Protein AF-A0A2D5VI36-F1 (afdb_monomer_lite)

Structure (mmCIF, N/CA/C/O backbone):
data_AF-A0A2D5VI36-F1
#
_entry.id   AF-A0A2D5VI36-F1
#
loop_
_atom_site.group_PDB
_atom_site.id
_atom_site.type_symbol
_atom_site.label_atom_id
_atom_site.label_alt_id
_atom_site.label_comp_id
_atom_site.label_asym_id
_atom_site.label_entity_id
_atom_site.label_seq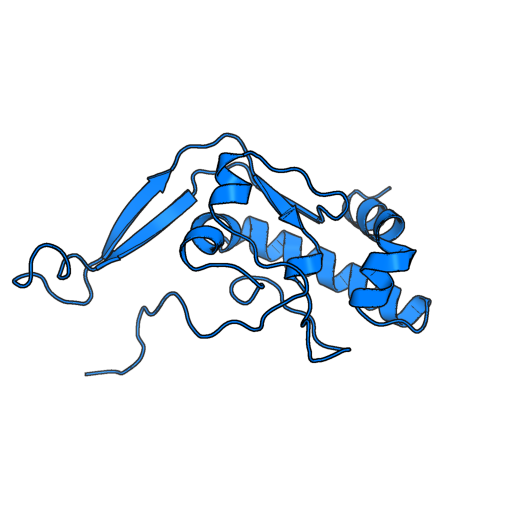_id
_atom_site.pdbx_PDB_ins_code
_atom_site.Cartn_x
_atom_site.Cartn_y
_atom_site.Cartn_z
_atom_site.occupancy
_atom_site.B_iso_or_equiv
_atom_site.auth_seq_id
_atom_site.auth_comp_id
_atom_site.auth_asym_id
_atom_site.auth_atom_id
_atom_site.pdbx_PDB_model_num
ATOM 1 N N . MET A 1 1 ? 1.967 -24.252 -24.804 1.00 41.50 1 MET A N 1
ATOM 2 C CA . MET A 1 1 ? 2.793 -23.231 -24.118 1.00 41.50 1 MET A CA 1
ATOM 3 C C . MET A 1 1 ? 2.005 -22.753 -22.906 1.00 41.50 1 MET A C 1
ATOM 5 O O . MET A 1 1 ? 0.840 -22.414 -23.076 1.00 41.50 1 MET A O 1
ATOM 9 N N . SER A 1 2 ? 2.540 -22.891 -21.689 1.00 40.41 2 SER A N 1
ATOM 10 C CA . SER A 1 2 ? 1.769 -22.765 -20.440 1.00 40.41 2 SER A CA 1
ATOM 11 C C . SER A 1 2 ? 1.268 -21.335 -20.202 1.00 40.41 2 SER A C 1
ATOM 13 O O . SER A 1 2 ? 1.987 -20.363 -20.396 1.00 40.41 2 SER A O 1
ATOM 15 N N . TYR A 1 3 ? 0.014 -21.203 -19.766 1.00 54.69 3 TYR A N 1
ATOM 16 C CA . TYR A 1 3 ? -0.683 -19.917 -19.680 1.00 54.69 3 TYR A CA 1
ATOM 17 C C . TYR A 1 3 ? -0.247 -19.030 -18.498 1.00 54.69 3 TYR A C 1
ATOM 19 O O . TYR A 1 3 ? -0.813 -17.953 -18.368 1.00 54.69 3 TYR A O 1
ATOM 27 N N . LEU A 1 4 ? 0.690 -19.442 -17.621 1.00 53.94 4 LEU A N 1
ATOM 28 C CA . LEU A 1 4 ? 1.059 -18.695 -16.397 1.00 53.94 4 LEU A CA 1
ATOM 29 C C . LEU A 1 4 ? 2.335 -19.238 -15.697 1.00 53.94 4 LEU A C 1
ATOM 31 O O . LEU A 1 4 ? 2.269 -19.756 -14.586 1.00 53.94 4 LEU A O 1
ATOM 35 N N . ILE A 1 5 ? 3.526 -19.081 -16.278 1.00 54.25 5 ILE A N 1
ATOM 36 C CA . ILE A 1 5 ? 4.767 -19.043 -15.474 1.00 54.25 5 ILE A CA 1
ATOM 37 C C . ILE A 1 5 ? 5.380 -17.655 -15.658 1.00 54.25 5 ILE A C 1
ATOM 39 O O . ILE A 1 5 ? 5.601 -17.212 -16.777 1.00 54.25 5 ILE A O 1
ATOM 43 N N . GLY A 1 6 ? 5.585 -16.928 -14.556 1.00 61.34 6 GLY A N 1
ATOM 44 C CA . GLY A 1 6 ? 6.263 -15.626 -14.565 1.00 61.34 6 GLY A CA 1
ATOM 45 C C . GLY A 1 6 ? 5.379 -14.380 -14.716 1.00 61.34 6 GLY A C 1
ATOM 46 O O . GLY A 1 6 ? 5.913 -13.273 -14.681 1.00 61.34 6 GLY A O 1
ATOM 47 N N . LYS A 1 7 ? 4.043 -14.498 -14.816 1.00 66.56 7 LYS A N 1
ATOM 48 C CA . LYS A 1 7 ? 3.156 -13.319 -14.868 1.00 66.56 7 LYS A CA 1
ATOM 49 C C . LYS A 1 7 ? 3.146 -12.601 -13.513 1.00 66.56 7 LYS A C 1
ATOM 51 O O . LYS A 1 7 ? 2.639 -13.119 -12.520 1.00 66.56 7 LYS A O 1
ATOM 56 N N . ARG A 1 8 ? 3.740 -11.406 -13.468 1.00 71.44 8 ARG A N 1
ATOM 57 C CA . ARG A 1 8 ? 3.990 -10.661 -12.219 1.00 71.44 8 ARG A CA 1
ATOM 58 C C . ARG A 1 8 ? 2.785 -9.874 -11.708 1.00 71.44 8 ARG A C 1
ATOM 60 O O . ARG A 1 8 ? 2.802 -9.432 -10.562 1.00 71.44 8 ARG A O 1
ATOM 67 N N . GLU A 1 9 ? 1.749 -9.731 -12.535 1.00 78.75 9 GLU A N 1
ATOM 68 C CA . GLU A 1 9 ? 0.542 -8.963 -12.234 1.00 78.75 9 GLU A CA 1
ATOM 69 C C . GLU A 1 9 ? -0.723 -9.609 -12.806 1.00 78.75 9 GLU A C 1
ATOM 71 O O . GLU A 1 9 ? -0.708 -10.270 -13.846 1.00 78.75 9 GLU A O 1
ATOM 76 N N . SER A 1 10 ? -1.839 -9.382 -12.116 1.00 82.31 10 SER A N 1
ATOM 77 C CA . SER A 1 10 ? -3.178 -9.805 -12.520 1.00 82.31 10 SER A CA 1
ATOM 78 C C . SER A 1 10 ? -4.188 -8.703 -12.187 1.00 82.31 10 SER A C 1
ATOM 80 O O . SER A 1 10 ? -3.815 -7.601 -11.780 1.00 82.31 10 SER A O 1
ATOM 82 N N . ARG A 1 11 ? -5.476 -8.999 -12.364 1.00 87.81 11 ARG A N 1
ATOM 83 C CA . ARG A 1 11 ? -6.582 -8.120 -11.976 1.00 87.81 11 ARG A CA 1
ATOM 84 C C . ARG A 1 11 ? -6.476 -7.797 -10.481 1.00 87.81 11 ARG A C 1
ATOM 86 O O . ARG A 1 11 ? -6.246 -8.691 -9.670 1.00 87.81 11 ARG A O 1
ATOM 93 N N . ARG A 1 12 ? -6.657 -6.522 -10.136 1.00 91.38 12 ARG A N 1
ATOM 94 C CA . ARG A 1 12 ? -6.680 -6.017 -8.757 1.00 91.38 12 ARG A CA 1
ATOM 95 C C . ARG A 1 12 ? -8.068 -5.485 -8.429 1.00 91.38 12 ARG A C 1
ATOM 97 O O . ARG A 1 12 ? -8.764 -4.986 -9.314 1.00 91.38 12 ARG A O 1
ATOM 104 N N . ILE A 1 13 ? -8.460 -5.609 -7.167 1.00 94.81 13 ILE A N 1
ATOM 105 C CA . ILE A 1 13 ? -9.685 -4.996 -6.657 1.00 94.81 13 ILE A CA 1
ATOM 106 C C . ILE A 1 13 ? -9.381 -3.522 -6.367 1.00 94.81 13 ILE A C 1
ATOM 108 O O . ILE A 1 13 ? -8.293 -3.171 -5.913 1.00 94.81 13 ILE A O 1
ATOM 112 N N . VAL A 1 14 ? -10.339 -2.652 -6.677 1.00 98.06 14 VAL A N 1
ATOM 113 C CA . VAL A 1 14 ? -10.209 -1.209 -6.458 1.00 98.06 14 VAL A CA 1
ATOM 114 C C . VAL A 1 14 ? -10.621 -0.884 -5.026 1.00 98.06 14 VAL A C 1
ATOM 116 O O . VAL A 1 14 ? -11.698 -1.283 -4.578 1.00 98.06 14 VAL A O 1
ATOM 119 N N . GLY A 1 15 ? -9.754 -0.169 -4.323 1.00 98.19 15 GLY A N 1
ATOM 120 C CA . GLY A 1 15 ? -10.01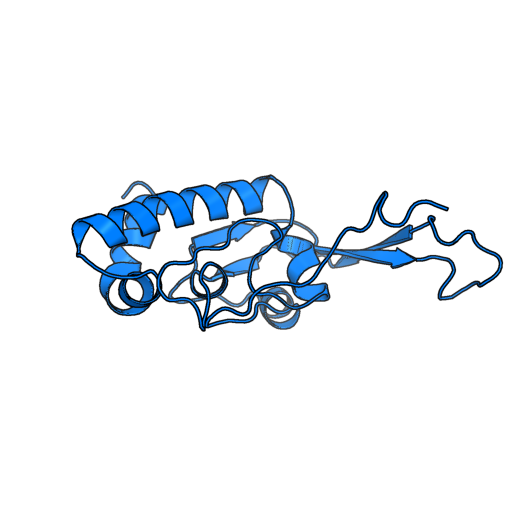0 0.420 -3.014 1.00 98.19 15 GLY A CA 1
ATOM 121 C C . GLY A 1 15 ? -10.456 1.872 -3.114 1.00 98.19 15 GLY A C 1
ATOM 122 O O . GLY A 1 15 ? -10.600 2.424 -4.207 1.00 98.19 15 GLY A O 1
ATOM 123 N N . ASP A 1 16 ? -10.668 2.509 -1.966 1.00 98.31 16 ASP A N 1
ATOM 124 C CA . ASP A 1 16 ? -11.058 3.925 -1.917 1.00 98.31 16 ASP A CA 1
ATOM 125 C C . ASP A 1 16 ? -9.921 4.859 -2.374 1.00 98.31 16 ASP A C 1
ATOM 127 O O . ASP A 1 16 ? -10.158 6.025 -2.696 1.00 98.31 16 ASP A O 1
ATOM 131 N N . TYR A 1 17 ? -8.691 4.341 -2.460 1.00 98.56 17 TYR A N 1
ATOM 132 C CA . TYR A 1 17 ? -7.568 4.989 -3.128 1.00 98.56 17 TYR A CA 1
ATOM 133 C C . TYR A 1 17 ? -6.892 4.032 -4.117 1.00 98.56 17 TYR A C 1
ATOM 135 O O . TYR A 1 17 ? -6.749 2.840 -3.843 1.00 98.56 17 TYR A O 1
ATOM 143 N N . VAL A 1 18 ? -6.465 4.548 -5.273 1.00 98.38 18 VAL A N 1
ATOM 144 C CA . VAL A 1 18 ? -5.634 3.816 -6.242 1.00 98.38 18 VAL A CA 1
ATOM 145 C C . VAL A 1 18 ? -4.238 4.415 -6.193 1.00 98.38 18 VAL A C 1
ATOM 147 O O . VAL A 1 18 ? -4.032 5.525 -6.673 1.00 98.38 18 VAL A O 1
ATOM 150 N N . TYR A 1 19 ? -3.278 3.683 -5.631 1.00 98.38 19 TYR A N 1
ATOM 151 C CA . TYR A 1 19 ? -1.893 4.142 -5.537 1.00 98.38 19 TYR A CA 1
ATOM 152 C C . TYR A 1 19 ? -1.216 4.223 -6.909 1.00 98.38 19 TYR A C 1
ATOM 154 O O . TYR A 1 19 ? -1.288 3.291 -7.724 1.00 98.38 19 TYR A O 1
ATOM 162 N N . THR A 1 20 ? -0.527 5.325 -7.180 1.00 98.06 20 THR A N 1
ATOM 163 C CA . THR A 1 20 ? 0.080 5.602 -8.482 1.00 98.06 20 THR A CA 1
ATOM 164 C C . THR A 1 20 ? 1.566 5.901 -8.389 1.00 98.06 20 THR A C 1
ATOM 166 O O . THR A 1 20 ? 2.101 6.255 -7.345 1.00 98.06 20 THR A O 1
ATOM 169 N N . PHE A 1 21 ? 2.249 5.817 -9.531 1.00 97.19 21 PHE A N 1
ATOM 170 C CA . PHE A 1 21 ? 3.635 6.267 -9.623 1.00 97.19 21 PHE A CA 1
ATOM 171 C C . PHE A 1 21 ? 3.796 7.773 -9.365 1.00 97.19 21 PHE A C 1
ATOM 173 O O . PHE A 1 21 ? 4.855 8.209 -8.924 1.00 97.19 21 PHE A O 1
ATOM 180 N N . LYS A 1 22 ? 2.743 8.571 -9.582 1.00 98.00 22 LYS A N 1
ATOM 181 C CA . LYS A 1 22 ? 2.748 9.993 -9.230 1.00 98.00 22 LYS A CA 1
ATOM 182 C C . LYS A 1 22 ? 2.914 10.185 -7.721 1.00 98.00 22 LYS A C 1
ATOM 184 O O . LYS A 1 22 ? 3.741 10.991 -7.315 1.00 98.00 22 LYS A O 1
ATOM 189 N N . ASP A 1 23 ? 2.214 9.387 -6.914 1.00 98.12 23 ASP A N 1
ATOM 190 C CA . ASP A 1 23 ? 2.325 9.432 -5.450 1.00 98.12 23 ASP A CA 1
ATOM 191 C C . ASP A 1 23 ? 3.751 9.124 -4.973 1.00 98.12 23 ASP A C 1
ATOM 193 O O . ASP A 1 23 ? 4.251 9.770 -4.054 1.00 98.12 23 ASP A O 1
ATOM 197 N N . ILE A 1 24 ? 4.419 8.173 -5.637 1.00 97.19 24 ILE A N 1
ATOM 198 C CA . ILE A 1 24 ? 5.834 7.858 -5.407 1.00 97.19 24 ILE A CA 1
ATOM 199 C C . ILE A 1 24 ? 6.706 9.060 -5.783 1.00 97.19 24 ILE A C 1
ATOM 201 O O . ILE A 1 24 ? 7.491 9.523 -4.964 1.00 97.19 24 ILE A O 1
ATOM 205 N N . LYS A 1 25 ? 6.567 9.578 -7.011 1.00 96.81 25 LYS A N 1
ATOM 206 C CA . LYS A 1 25 ? 7.400 10.670 -7.542 1.00 96.81 25 LYS A CA 1
ATOM 207 C C . LYS A 1 25 ? 7.311 11.943 -6.697 1.00 96.81 25 LYS A C 1
ATOM 209 O O . LYS A 1 25 ? 8.306 12.646 -6.562 1.00 96.81 25 LYS A O 1
ATOM 214 N N . GLU A 1 26 ? 6.135 12.227 -6.151 1.00 97.44 26 GLU A N 1
ATOM 215 C CA . GLU A 1 26 ? 5.872 13.399 -5.311 1.00 97.44 26 GLU A CA 1
ATOM 216 C C . GLU A 1 26 ? 6.214 13.169 -3.829 1.00 97.44 26 GLU A C 1
ATOM 218 O O . GLU A 1 26 ? 6.027 14.083 -3.032 1.00 97.44 26 GLU A O 1
ATOM 223 N N . ILE A 1 27 ? 6.701 11.975 -3.449 1.00 96.56 27 ILE A N 1
ATOM 224 C CA . ILE A 1 27 ? 6.948 11.568 -2.051 1.00 96.56 27 ILE A CA 1
ATOM 225 C C . ILE A 1 27 ? 5.718 11.902 -1.195 1.00 96.56 27 ILE A C 1
ATOM 227 O O . ILE A 1 27 ? 5.786 12.513 -0.129 1.00 96.56 27 ILE A O 1
ATOM 231 N N . ARG A 1 28 ? 4.535 11.562 -1.715 1.00 97.88 28 ARG A N 1
ATOM 232 C CA . ARG A 1 28 ? 3.286 12.014 -1.119 1.00 97.88 28 ARG A CA 1
ATOM 233 C C . ARG A 1 28 ? 3.079 11.348 0.233 1.00 97.88 28 ARG A C 1
ATOM 235 O O . ARG A 1 28 ? 2.931 10.131 0.318 1.00 97.88 28 ARG A O 1
ATOM 242 N N . GLU A 1 29 ? 2.997 12.163 1.276 1.00 96.44 29 GLU A N 1
ATOM 243 C CA . GLU A 1 29 ? 2.555 11.714 2.590 1.00 96.44 29 GLU A CA 1
ATOM 244 C C . GLU A 1 29 ? 1.033 11.719 2.689 1.00 96.44 29 GLU A C 1
ATOM 246 O O . GLU A 1 29 ? 0.340 12.624 2.212 1.00 96.44 29 GLU A O 1
ATOM 251 N N . PHE A 1 30 ? 0.503 10.684 3.334 1.00 97.88 30 PHE A N 1
ATOM 252 C CA . PHE A 1 30 ? -0.922 10.505 3.527 1.00 97.88 30 PHE A CA 1
ATOM 253 C C . PHE A 1 30 ? -1.273 10.598 5.011 1.00 97.88 30 PHE A C 1
ATOM 255 O O . PHE A 1 30 ? -0.560 10.116 5.896 1.00 97.88 30 PHE A O 1
ATOM 262 N N . LYS A 1 31 ? -2.445 11.174 5.297 1.00 96.88 31 LYS A N 1
ATOM 263 C CA . LYS A 1 31 ? -3.014 11.162 6.655 1.00 96.88 31 LYS A CA 1
ATOM 264 C C . LYS A 1 31 ? -3.275 9.735 7.147 1.00 96.88 31 LYS A C 1
ATOM 266 O O . LYS A 1 31 ? -3.272 9.485 8.345 1.00 96.88 31 LYS A O 1
ATOM 271 N N . ASP A 1 32 ? -3.407 8.796 6.220 1.00 98.19 32 ASP A N 1
ATOM 272 C CA . ASP A 1 32 ? -3.603 7.373 6.446 1.00 98.19 32 ASP A CA 1
ATOM 273 C C . ASP A 1 32 ? -2.395 6.512 6.043 1.00 98.19 32 ASP A C 1
ATOM 275 O O . ASP A 1 32 ? -2.571 5.345 5.712 1.00 98.19 32 ASP A O 1
ATOM 279 N N . THR A 1 33 ? -1.169 7.052 6.044 1.00 98.00 33 THR A N 1
ATOM 280 C CA . THR A 1 33 ? 0.046 6.248 5.811 1.00 98.00 33 THR A CA 1
ATOM 281 C C . THR A 1 33 ? 0.167 5.120 6.843 1.00 98.00 33 THR A C 1
ATOM 283 O O . THR A 1 33 ? 0.186 5.393 8.044 1.00 98.00 33 THR A O 1
ATOM 286 N N . ILE A 1 34 ? 0.316 3.878 6.369 1.00 97.31 34 ILE A N 1
ATOM 287 C CA . ILE A 1 34 ? 0.497 2.671 7.204 1.00 97.31 34 ILE A CA 1
ATOM 288 C C . ILE A 1 34 ? 1.827 1.950 6.985 1.00 97.31 34 ILE A C 1
ATOM 290 O O . ILE A 1 34 ? 2.187 1.076 7.764 1.00 97.31 34 ILE A O 1
ATOM 294 N N . ALA A 1 35 ? 2.552 2.297 5.924 1.00 96.19 35 ALA A N 1
ATOM 295 C CA . ALA A 1 35 ? 3.822 1.685 5.574 1.00 96.19 35 ALA A CA 1
ATOM 296 C C . ALA A 1 35 ? 4.694 2.705 4.846 1.00 96.19 35 ALA A C 1
ATOM 298 O O . ALA A 1 35 ? 4.190 3.597 4.149 1.00 96.19 35 ALA A O 1
ATOM 299 N N . MET A 1 36 ? 6.000 2.545 5.004 1.00 95.88 36 MET A N 1
ATOM 300 C CA . MET A 1 36 ? 7.024 3.353 4.357 1.00 95.88 36 MET A CA 1
ATOM 301 C C . MET A 1 36 ? 8.108 2.428 3.820 1.00 95.88 36 MET A C 1
ATOM 303 O O . MET A 1 36 ? 8.397 1.378 4.398 1.00 95.88 36 MET A O 1
ATOM 307 N N . GLU A 1 37 ? 8.683 2.797 2.688 1.00 95.12 37 GLU A N 1
ATOM 308 C CA . GLU A 1 37 ? 9.751 2.021 2.080 1.00 95.12 37 GLU A CA 1
ATOM 309 C C . GLU A 1 37 ? 10.831 2.936 1.510 1.00 95.12 37 GLU A C 1
ATOM 311 O O . GLU A 1 37 ? 10.521 3.972 0.918 1.00 95.12 37 GLU A O 1
ATOM 316 N N . THR A 1 38 ? 12.086 2.511 1.657 1.00 94.75 38 THR A N 1
ATOM 317 C CA . THR A 1 38 ? 13.288 3.218 1.195 1.00 94.75 38 THR A CA 1
ATOM 318 C C . THR A 1 38 ? 13.979 2.359 0.145 1.00 94.75 38 THR A C 1
ATOM 320 O O . THR A 1 38 ? 14.903 1.598 0.434 1.00 94.75 38 THR A O 1
ATOM 323 N N . ARG A 1 39 ? 13.490 2.423 -1.099 1.00 92.62 39 ARG A N 1
ATOM 324 C CA . ARG A 1 39 ? 14.076 1.675 -2.219 1.00 92.62 39 ARG A CA 1
ATOM 325 C C . ARG A 1 39 ? 13.781 2.308 -3.573 1.00 92.62 39 ARG A C 1
ATOM 327 O O . ARG A 1 39 ? 12.794 3.016 -3.750 1.00 92.62 39 ARG A O 1
ATOM 334 N N . ALA A 1 40 ? 14.585 1.937 -4.567 1.00 94.31 40 ALA A N 1
ATOM 335 C CA . ALA A 1 40 ? 14.267 2.214 -5.962 1.00 94.31 40 ALA A CA 1
ATOM 336 C C . ALA A 1 40 ? 13.022 1.435 -6.413 1.00 94.31 40 ALA A C 1
ATOM 338 O O . ALA A 1 40 ? 12.848 0.260 -6.085 1.00 94.31 40 ALA A O 1
ATOM 339 N N . VAL A 1 41 ? 12.179 2.077 -7.212 1.00 95.12 41 VAL A N 1
ATOM 340 C CA . VAL A 1 41 ? 10.997 1.457 -7.818 1.00 95.12 41 VAL A CA 1
ATOM 341 C C . VAL A 1 41 ? 11.427 0.739 -9.086 1.00 95.12 41 VAL A C 1
ATOM 343 O O . VAL A 1 41 ? 12.027 1.370 -9.954 1.00 95.12 41 VAL A O 1
ATOM 346 N N . ASP A 1 42 ? 11.122 -0.557 -9.199 1.00 93.44 42 ASP A N 1
ATOM 347 C CA . ASP A 1 42 ? 11.438 -1.337 -10.397 1.00 93.44 42 ASP A CA 1
ATOM 348 C C . ASP A 1 42 ? 10.189 -1.898 -11.084 1.00 93.44 42 ASP A C 1
ATOM 350 O O . ASP A 1 42 ? 9.360 -2.600 -10.486 1.00 93.44 42 ASP A O 1
ATOM 354 N N . VAL A 1 43 ? 10.077 -1.598 -12.375 1.00 91.88 43 VAL A N 1
ATOM 355 C CA . VAL A 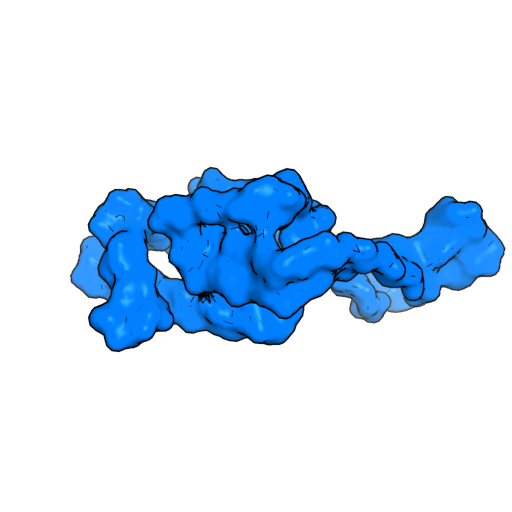1 43 ? 9.039 -2.110 -13.276 1.00 91.88 43 VAL A CA 1
ATOM 356 C C . VAL A 1 43 ? 9.696 -2.888 -14.401 1.00 91.88 43 VAL A C 1
ATOM 358 O O . VAL A 1 43 ? 10.806 -2.569 -14.814 1.00 91.88 43 VAL A O 1
ATOM 361 N N . HIS A 1 44 ? 9.034 -3.944 -14.862 1.00 89.62 44 HIS A N 1
ATOM 362 C CA . HIS A 1 44 ? 9.597 -4.855 -15.855 1.00 89.62 44 HIS A CA 1
ATOM 363 C C . HIS A 1 44 ? 8.764 -4.797 -17.124 1.00 89.62 44 HIS A C 1
ATOM 365 O O . HIS A 1 44 ? 7.536 -4.834 -17.047 1.00 89.62 44 HIS A O 1
ATOM 371 N N . TYR A 1 45 ? 9.430 -4.741 -18.271 1.00 88.81 45 TYR A N 1
ATOM 372 C CA . TYR A 1 45 ? 8.805 -4.836 -19.588 1.00 88.81 45 TYR A CA 1
ATOM 373 C C . TYR A 1 45 ? 9.416 -6.005 -20.366 1.00 88.81 45 TYR A C 1
ATOM 375 O O . TYR A 1 45 ? 10.539 -6.427 -20.083 1.00 88.81 45 TYR A O 1
ATOM 383 N N . GLN A 1 46 ? 8.662 -6.573 -21.307 1.00 89.44 46 GLN A N 1
ATOM 384 C CA . GLN A 1 46 ? 9.146 -7.682 -22.130 1.00 89.44 46 GLN A CA 1
ATOM 385 C C . GLN A 1 46 ? 10.058 -7.148 -23.238 1.00 89.44 46 GLN A C 1
ATOM 387 O O . GLN A 1 46 ? 9.717 -6.172 -23.908 1.00 89.44 46 GLN A O 1
ATOM 392 N N . GLN A 1 47 ? 11.204 -7.796 -23.454 1.00 90.88 47 GLN A N 1
ATOM 393 C CA . GLN A 1 47 ? 12.183 -7.371 -24.466 1.00 90.88 47 GLN A CA 1
ATOM 394 C C . GLN A 1 47 ? 11.660 -7.532 -25.900 1.00 90.88 47 GLN A C 1
ATOM 396 O O . GLN A 1 47 ? 12.147 -6.862 -26.806 1.00 90.88 47 GLN A O 1
ATOM 401 N N . ASN A 1 48 ? 10.638 -8.368 -26.104 1.00 91.12 48 ASN A N 1
ATOM 402 C CA . ASN A 1 48 ? 9.992 -8.536 -27.402 1.00 91.12 48 ASN A CA 1
ATOM 403 C C . ASN A 1 48 ? 9.113 -7.343 -27.827 1.00 91.12 48 ASN A C 1
ATOM 405 O O . ASN A 1 48 ? 8.717 -7.268 -28.987 1.00 91.12 48 ASN A O 1
ATOM 409 N N . ILE A 1 49 ? 8.813 -6.413 -26.907 1.00 89.44 49 ILE A N 1
ATOM 410 C CA . ILE A 1 49 ? 8.070 -5.179 -27.197 1.00 89.44 49 ILE A CA 1
ATOM 411 C C . ILE A 1 49 ? 8.902 -4.240 -28.089 1.00 89.44 49 ILE A C 1
ATOM 413 O O . ILE A 1 49 ? 8.397 -3.846 -29.138 1.00 89.44 49 ILE A O 1
ATOM 417 N N . PRO A 1 50 ? 10.151 -3.869 -27.727 1.00 93.69 50 PRO A N 1
ATOM 418 C CA . PRO A 1 50 ? 11.011 -3.084 -28.615 1.00 93.69 50 PRO A CA 1
ATOM 419 C C . PRO A 1 50 ? 11.676 -3.908 -29.730 1.00 93.69 50 PRO A C 1
ATOM 421 O O . PRO A 1 50 ? 12.009 -3.341 -30.766 1.00 93.69 50 PRO A O 1
ATOM 424 N N . ASP A 1 51 ? 11.884 -5.216 -29.539 1.00 93.69 51 ASP A N 1
ATOM 425 C CA . ASP A 1 51 ? 12.572 -6.090 -30.499 1.00 93.69 51 ASP A CA 1
ATOM 426 C C . ASP A 1 51 ? 11.865 -7.447 -30.621 1.00 93.69 51 ASP A C 1
ATOM 428 O O . ASP A 1 51 ? 12.148 -8.384 -29.877 1.00 93.69 51 ASP A O 1
ATOM 432 N N . SER A 1 52 ? 10.971 -7.575 -31.605 1.00 93.56 52 SER A N 1
ATOM 433 C CA . SER A 1 52 ? 10.159 -8.786 -31.823 1.00 93.56 52 SER A CA 1
ATOM 434 C C . SER A 1 52 ? 10.949 -10.081 -32.074 1.00 93.56 52 SER A C 1
ATOM 436 O O . SER A 1 52 ? 10.365 -11.161 -32.000 1.00 93.56 52 SER A O 1
ATOM 438 N N . SER A 1 53 ? 12.260 -10.002 -32.345 1.00 94.88 53 SER A N 1
ATOM 439 C CA . SER A 1 53 ? 13.120 -11.186 -32.482 1.00 94.88 53 SER A CA 1
ATOM 440 C C . SER A 1 53 ? 13.444 -11.853 -31.138 1.00 94.88 53 SER A C 1
ATOM 442 O O . SER A 1 53 ? 13.870 -13.010 -31.095 1.00 94.88 53 SER A O 1
ATOM 444 N N . ARG A 1 54 ? 13.233 -11.141 -30.023 1.00 91.94 54 ARG A N 1
ATOM 445 C CA . ARG A 1 54 ? 13.475 -11.643 -28.669 1.00 91.94 54 ARG A CA 1
ATOM 446 C C . ARG A 1 54 ? 12.359 -12.590 -28.217 1.00 91.94 54 ARG A C 1
ATOM 448 O O . ARG A 1 54 ? 11.188 -12.340 -28.501 1.00 91.94 54 ARG A O 1
ATOM 455 N N . PRO A 1 55 ? 12.683 -13.636 -27.435 1.00 89.62 55 PRO A N 1
ATOM 456 C CA . PRO A 1 55 ? 11.669 -14.449 -26.776 1.00 89.62 55 PRO A CA 1
ATOM 457 C C . PRO A 1 55 ? 10.779 -13.629 -25.830 1.00 89.62 55 PRO A C 1
ATOM 459 O O . PRO A 1 55 ? 11.248 -12.723 -25.138 1.00 89.62 55 PRO A O 1
ATOM 462 N N . ASP A 1 56 ? 9.501 -13.991 -25.750 1.00 84.06 56 ASP A N 1
ATOM 463 C CA . ASP A 1 56 ? 8.471 -13.290 -24.968 1.00 84.06 56 ASP A CA 1
ATOM 464 C C . ASP A 1 56 ? 8.630 -13.409 -23.441 1.00 84.06 56 ASP A C 1
ATOM 466 O O . ASP A 1 56 ? 8.069 -12.615 -22.683 1.00 84.06 56 ASP A O 1
ATOM 470 N N . PHE A 1 57 ? 9.416 -14.377 -22.974 1.00 83.69 57 PHE A N 1
ATOM 471 C CA . PHE A 1 57 ? 9.693 -14.595 -21.556 1.00 83.69 57 PHE A CA 1
ATOM 472 C C . PHE A 1 57 ? 10.873 -13.769 -21.019 1.00 83.69 57 PHE A C 1
ATOM 474 O O . PHE A 1 57 ? 11.079 -13.734 -19.803 1.00 83.69 57 PHE A O 1
ATOM 481 N N . LEU A 1 58 ? 11.658 -13.111 -21.882 1.00 86.69 58 LEU A N 1
ATOM 482 C CA . LEU A 1 58 ? 12.746 -12.236 -21.444 1.00 86.69 58 LEU A CA 1
ATOM 483 C C . LEU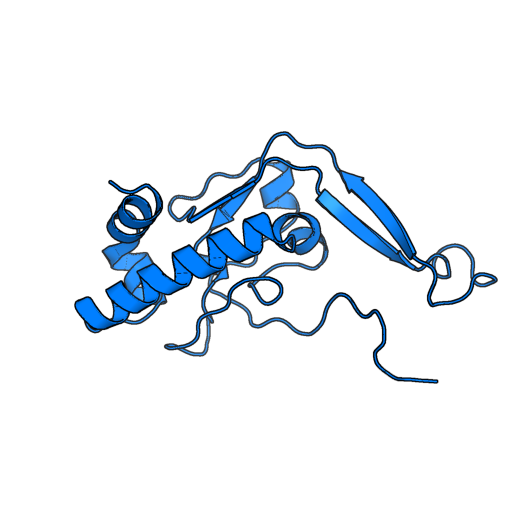 A 1 58 ? 12.204 -10.858 -21.059 1.00 86.69 58 LEU A C 1
ATOM 485 O O . LEU A 1 58 ? 11.496 -10.208 -21.829 1.00 86.69 58 LEU A O 1
ATOM 489 N N . SER A 1 59 ? 12.575 -10.394 -19.866 1.00 88.88 59 SER A N 1
ATOM 490 C CA . SER A 1 59 ? 12.165 -9.093 -19.340 1.00 88.88 59 SER A CA 1
ATOM 491 C C . SER A 1 59 ? 13.356 -8.257 -18.907 1.00 88.88 59 SER A C 1
ATOM 493 O O . SER A 1 59 ? 14.316 -8.787 -18.349 1.00 88.88 59 SER A O 1
ATOM 495 N N . GLU A 1 60 ? 13.238 -6.947 -19.069 1.00 91.25 60 GLU A N 1
ATOM 496 C CA . GLU A 1 60 ? 14.200 -5.971 -18.573 1.00 91.25 60 GLU A CA 1
ATOM 497 C C . GLU A 1 60 ? 13.562 -5.070 -17.514 1.00 91.25 60 GLU A C 1
ATOM 499 O O . GLU A 1 60 ? 12.372 -4.750 -17.578 1.00 91.25 60 GLU A O 1
ATOM 504 N N . ALA A 1 61 ? 14.361 -4.690 -16.516 1.00 91.62 61 ALA A N 1
ATOM 505 C CA . ALA A 1 61 ? 13.938 -3.857 -15.403 1.00 91.62 61 ALA A CA 1
ATOM 506 C C . ALA A 1 61 ? 14.298 -2.387 -15.649 1.00 91.62 61 ALA A C 1
ATOM 508 O O . ALA A 1 61 ? 15.461 -2.057 -15.871 1.00 91.62 61 ALA A O 1
ATOM 509 N N . LEU A 1 62 ? 13.319 -1.498 -15.511 1.00 93.50 62 LEU A N 1
ATOM 510 C CA . LEU A 1 62 ? 13.538 -0.061 -15.388 1.00 93.50 62 LEU A CA 1
ATOM 511 C C . LEU A 1 62 ? 13.536 0.312 -13.912 1.00 93.50 62 LEU A C 1
ATOM 513 O O . LEU A 1 62 ? 12.607 -0.045 -13.186 1.00 93.50 62 LEU A O 1
ATOM 517 N N . PHE A 1 63 ? 14.549 1.063 -13.488 1.00 95.44 63 PHE A N 1
ATOM 518 C CA . PHE A 1 63 ? 14.696 1.509 -12.108 1.00 95.44 63 PHE A CA 1
ATOM 519 C C . PHE A 1 63 ? 14.503 3.017 -12.002 1.00 95.44 63 PHE A C 1
ATOM 521 O O . PHE A 1 63 ? 15.191 3.793 -12.663 1.00 95.44 63 PHE A O 1
ATOM 528 N N . TYR A 1 64 ? 13.619 3.432 -11.103 1.00 96.50 64 TYR A N 1
ATOM 529 C CA . TYR A 1 64 ? 13.477 4.819 -10.690 1.00 96.50 64 TYR A CA 1
ATOM 530 C C . TYR A 1 64 ? 14.015 4.987 -9.269 1.00 96.50 64 TYR A C 1
ATOM 532 O O . TYR A 1 64 ? 13.473 4.422 -8.315 1.00 96.50 64 TYR A O 1
ATOM 540 N N . LYS A 1 65 ? 15.110 5.740 -9.132 1.00 95.88 65 LYS A N 1
ATOM 541 C CA . LYS A 1 65 ? 15.746 6.014 -7.838 1.00 95.88 65 LYS A CA 1
ATOM 542 C C . LYS A 1 65 ? 14.970 7.097 -7.093 1.00 95.88 65 LYS A C 1
ATOM 544 O O . LYS A 1 65 ? 14.689 8.154 -7.649 1.00 95.88 65 LYS A O 1
ATOM 549 N N . ILE A 1 66 ? 14.660 6.828 -5.833 1.00 95.06 66 ILE A N 1
ATOM 550 C CA . ILE A 1 66 ? 13.994 7.750 -4.916 1.00 95.06 66 ILE A CA 1
ATOM 551 C C . ILE A 1 66 ? 14.402 7.403 -3.485 1.00 95.06 66 ILE A C 1
ATOM 553 O O . ILE A 1 66 ? 14.776 6.260 -3.228 1.00 95.06 66 ILE A O 1
ATOM 557 N N . ASP A 1 67 ? 14.352 8.383 -2.580 1.00 94.06 67 ASP A N 1
ATOM 558 C CA . ASP A 1 67 ? 14.704 8.177 -1.172 1.00 94.06 67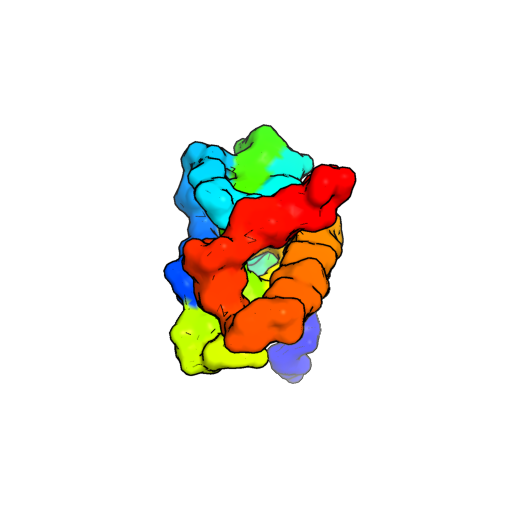 ASP A CA 1
ATOM 559 C C . ASP A 1 67 ? 13.680 7.277 -0.475 1.00 94.06 67 ASP A C 1
ATOM 561 O O . ASP A 1 67 ? 14.016 6.207 0.018 1.00 94.06 67 ASP A O 1
ATOM 565 N N . ARG A 1 68 ? 12.404 7.675 -0.482 1.00 96.06 68 ARG A N 1
ATOM 566 C CA . ARG A 1 68 ? 11.327 6.930 0.173 1.00 96.06 68 ARG A CA 1
ATOM 567 C C . ARG A 1 68 ? 9.974 7.164 -0.479 1.00 96.06 68 ARG A C 1
ATOM 569 O O . ARG A 1 68 ? 9.791 8.133 -1.214 1.00 96.06 68 ARG A O 1
ATOM 576 N N . TYR A 1 69 ? 9.014 6.306 -0.161 1.00 97.31 69 TYR A N 1
ATOM 577 C CA . TYR A 1 69 ? 7.607 6.496 -0.505 1.00 97.31 69 TYR A CA 1
ATOM 578 C C . TYR A 1 69 ? 6.683 5.877 0.550 1.00 97.31 69 TYR A C 1
ATOM 580 O O . TYR A 1 69 ? 7.078 4.993 1.312 1.00 97.31 69 TYR A O 1
ATOM 588 N N . TYR A 1 70 ? 5.439 6.356 0.586 1.00 97.81 70 TYR A N 1
ATOM 589 C CA . TYR A 1 70 ? 4.460 6.030 1.623 1.00 97.81 70 TYR A CA 1
ATOM 590 C C . TYR A 1 70 ? 3.226 5.349 1.040 1.00 97.81 70 TYR A C 1
ATOM 592 O O . TYR A 1 70 ? 2.752 5.734 -0.032 1.00 97.81 70 TYR A O 1
ATOM 600 N N . ILE A 1 71 ? 2.696 4.353 1.753 1.00 98.12 71 ILE A N 1
ATOM 601 C CA . ILE A 1 71 ? 1.522 3.579 1.330 1.00 98.12 71 ILE A CA 1
ATOM 602 C C . ILE A 1 71 ? 0.322 3.942 2.211 1.00 98.12 71 ILE A C 1
ATOM 604 O O . ILE A 1 71 ? 0.388 3.740 3.430 1.00 98.12 71 ILE A O 1
ATOM 608 N N . PRO A 1 72 ? -0.776 4.461 1.633 1.00 98.38 72 PRO A N 1
ATOM 609 C CA . PRO A 1 72 ? -1.979 4.773 2.391 1.00 98.38 72 PRO A CA 1
ATOM 610 C C . PRO A 1 72 ? -2.840 3.533 2.651 1.00 98.38 72 PRO A C 1
ATOM 612 O O . PRO A 1 72 ? -2.976 2.647 1.804 1.00 98.38 72 PRO A O 1
ATOM 615 N N . TYR A 1 73 ? -3.495 3.517 3.808 1.00 98.62 73 TYR A N 1
ATOM 616 C CA . TYR A 1 73 ? -4.409 2.468 4.252 1.00 98.62 73 TYR A CA 1
ATOM 617 C C . TYR A 1 73 ? -5.588 2.250 3.299 1.00 98.62 73 TYR A C 1
ATOM 619 O O . TYR A 1 73 ? -5.999 1.113 3.081 1.00 98.62 73 TYR A O 1
ATOM 627 N N . ARG A 1 74 ? -6.102 3.309 2.660 1.00 98.56 74 ARG A N 1
ATOM 628 C CA . ARG A 1 74 ? -7.202 3.208 1.680 1.00 98.56 74 ARG A CA 1
ATOM 629 C C . ARG A 1 74 ? -6.902 2.349 0.449 1.00 98.56 74 ARG A C 1
ATOM 631 O O . ARG A 1 74 ? -7.823 2.018 -0.297 1.00 98.56 74 ARG A O 1
ATOM 638 N N . CYS A 1 75 ? -5.644 1.969 0.232 1.00 98.38 75 CYS A N 1
ATOM 639 C CA . CYS A 1 75 ? -5.273 0.989 -0.789 1.00 98.38 75 CYS A CA 1
ATOM 640 C C . CYS A 1 75 ? -5.523 -0.461 -0.362 1.00 98.38 75 CYS A C 1
ATOM 642 O O . CYS A 1 75 ? -5.439 -1.357 -1.205 1.00 98.38 75 CYS A O 1
ATOM 644 N N . LEU A 1 76 ? -5.766 -0.698 0.929 1.00 98.50 76 LEU A N 1
ATOM 645 C CA . LEU A 1 76 ? -5.758 -2.021 1.544 1.00 98.50 76 LEU A CA 1
ATOM 646 C C . LEU A 1 76 ? -7.153 -2.610 1.761 1.00 98.50 76 LEU A C 1
ATOM 648 O O . LEU A 1 76 ? -7.263 -3.682 2.338 1.00 98.50 76 LEU A O 1
ATOM 652 N N . TYR A 1 77 ? -8.228 -1.961 1.318 1.00 98.50 77 TYR A N 1
ATOM 653 C CA . TYR A 1 77 ? -9.582 -2.511 1.430 1.00 98.50 77 TYR A CA 1
ATOM 654 C C . TYR A 1 77 ? -10.429 -2.193 0.204 1.00 98.50 77 TYR A C 1
ATOM 656 O O . TYR A 1 77 ? -10.144 -1.251 -0.535 1.00 98.50 77 TYR A O 1
ATOM 664 N N . SER A 1 78 ? -11.431 -3.028 -0.063 1.00 98.38 78 SER A N 1
ATOM 665 C CA . SER A 1 78 ? -12.270 -2.899 -1.253 1.00 98.38 78 SER A CA 1
ATOM 666 C C . SER A 1 78 ? -13.208 -1.698 -1.153 1.00 98.38 78 SER A C 1
ATOM 668 O O . SER A 1 78 ? -13.892 -1.503 -0.152 1.00 98.38 78 SER A O 1
ATOM 670 N N . LYS A 1 79 ? -13.328 -0.942 -2.247 1.00 98.06 79 LYS A N 1
ATOM 671 C CA . LYS A 1 79 ? -14.332 0.119 -2.384 1.00 98.06 79 LYS A CA 1
ATOM 672 C C . LYS A 1 79 ? -15.763 -0.432 -2.386 1.00 98.06 79 LYS A C 1
ATOM 674 O O . LYS A 1 79 ? -16.687 0.256 -1.952 1.00 98.06 79 LYS A O 1
ATOM 679 N N . SER A 1 80 ? -15.953 -1.654 -2.887 1.00 97.12 80 SER A N 1
ATOM 680 C CA . SER A 1 80 ? -17.278 -2.222 -3.175 1.00 97.12 80 SER A CA 1
ATOM 681 C C . SER A 1 80 ? -17.693 -3.339 -2.218 1.00 97.12 80 SER A C 1
ATOM 683 O O . SER A 1 80 ? -18.880 -3.478 -1.935 1.00 97.12 80 SER A O 1
ATOM 685 N N . VAL A 1 81 ? -16.747 -4.131 -1.706 1.00 97.94 81 VAL A N 1
ATOM 686 C CA . VAL A 1 81 ? -17.032 -5.223 -0.764 1.00 97.94 81 VAL A CA 1
ATOM 687 C C . VAL A 1 81 ? -16.660 -4.769 0.642 1.00 97.94 81 VAL A C 1
ATOM 689 O O . VAL A 1 81 ? -15.482 -4.654 0.961 1.00 97.94 81 VAL A O 1
ATOM 692 N N . ARG A 1 82 ? -17.669 -4.517 1.485 1.00 95.62 82 ARG A N 1
ATOM 693 C CA . ARG A 1 82 ? -17.477 -3.863 2.791 1.00 95.62 82 ARG A CA 1
ATOM 694 C C . ARG A 1 82 ? -16.466 -4.569 3.691 1.00 95.62 82 ARG A C 1
ATOM 696 O O . ARG A 1 82 ? -15.620 -3.901 4.246 1.00 95.62 82 ARG A O 1
ATOM 703 N N . ASN A 1 83 ? -16.496 -5.895 3.795 1.00 96.12 83 ASN A N 1
ATOM 704 C CA . ASN A 1 83 ? -15.631 -6.647 4.711 1.00 96.12 83 ASN A CA 1
ATOM 705 C C . ASN A 1 83 ? -14.466 -7.352 3.989 1.00 96.12 83 ASN A C 1
ATOM 707 O O . ASN A 1 83 ? -14.222 -8.538 4.202 1.00 96.12 83 ASN A O 1
ATOM 711 N N . LEU A 1 84 ? -13.801 -6.662 3.056 1.00 98.12 84 LEU A N 1
ATOM 712 C CA . LEU A 1 84 ? -12.710 -7.247 2.274 1.00 98.12 84 LEU A CA 1
ATOM 713 C C . LEU A 1 84 ? -11.443 -6.397 2.333 1.00 98.12 84 LEU A C 1
ATOM 715 O O . LEU A 1 84 ? -11.374 -5.315 1.745 1.00 98.12 84 LEU A O 1
ATOM 719 N N . PHE A 1 85 ? -10.419 -6.952 2.979 1.00 98.50 85 PHE A N 1
ATOM 720 C CA . PHE A 1 85 ? -9.055 -6.438 2.964 1.00 98.50 85 PHE A CA 1
ATOM 721 C C . PHE A 1 85 ? -8.229 -6.989 1.792 1.00 98.50 85 PHE A C 1
ATOM 723 O O . PHE A 1 85 ? -8.506 -8.051 1.234 1.00 98.50 85 PHE A O 1
ATOM 730 N N . MET A 1 86 ? -7.178 -6.255 1.444 1.00 96.69 86 MET A N 1
ATOM 731 C CA . MET A 1 86 ? -6.167 -6.566 0.440 1.00 96.69 86 MET A CA 1
ATOM 732 C C . MET A 1 86 ? -4.802 -6.160 0.997 1.00 96.69 86 MET A C 1
ATOM 734 O O . MET A 1 86 ? -4.591 -5.002 1.343 1.00 96.69 86 MET A O 1
ATOM 738 N N . ALA A 1 87 ? -3.851 -7.086 1.044 1.00 95.44 87 ALA A N 1
ATOM 739 C CA . ALA A 1 87 ? -2.488 -6.808 1.482 1.00 95.44 87 ALA A CA 1
ATOM 740 C C . ALA A 1 87 ? -1.486 -7.481 0.543 1.00 95.44 87 ALA A C 1
ATOM 742 O O . ALA A 1 87 ? -1.705 -8.595 0.065 1.00 95.44 87 ALA A O 1
ATOM 743 N N . GLY A 1 88 ? -0.369 -6.812 0.270 1.00 94.00 88 GLY A N 1
ATOM 744 C CA . GLY A 1 88 ? 0.671 -7.338 -0.612 1.00 94.00 88 GLY A CA 1
ATOM 745 C C . GLY A 1 88 ? 0.491 -6.926 -2.072 1.00 94.00 88 GLY A C 1
ATOM 746 O O . GLY A 1 88 ? 0.213 -5.774 -2.381 1.00 94.00 88 GLY A O 1
ATOM 747 N N . ARG A 1 89 ? 0.670 -7.860 -3.012 1.00 93.62 89 ARG A N 1
ATOM 748 C CA . ARG A 1 89 ? 0.636 -7.548 -4.458 1.00 93.62 89 ARG A CA 1
ATOM 749 C C . ARG A 1 89 ? -0.765 -7.251 -5.007 1.00 93.62 89 ARG A C 1
ATOM 751 O O . ARG A 1 89 ? -0.889 -6.797 -6.142 1.00 93.62 89 ARG A O 1
ATOM 758 N N . CYS A 1 90 ? -1.808 -7.536 -4.228 1.00 94.06 90 CYS A N 1
ATOM 759 C CA . CYS A 1 90 ? -3.205 -7.351 -4.615 1.00 94.06 90 CYS A CA 1
ATOM 760 C C . CYS A 1 90 ? -3.806 -6.004 -4.181 1.00 94.06 90 CYS A C 1
ATOM 762 O O . CYS A 1 90 ? -4.992 -5.796 -4.421 1.00 94.06 90 CYS A O 1
ATOM 764 N N . ILE A 1 91 ? -3.019 -5.108 -3.568 1.00 96.44 91 ILE A N 1
ATOM 765 C CA . ILE A 1 91 ? -3.493 -3.783 -3.142 1.00 96.44 91 ILE A CA 1
ATOM 766 C C . ILE A 1 91 ? -4.031 -2.956 -4.307 1.00 96.44 91 ILE A C 1
ATOM 768 O O . ILE A 1 91 ? -3.655 -3.153 -5.460 1.00 96.44 91 ILE A O 1
ATOM 772 N N . SER A 1 92 ? -4.867 -1.971 -4.002 1.00 97.88 92 SER A N 1
ATOM 773 C CA . SER A 1 92 ? -5.412 -1.055 -4.999 1.00 97.88 92 SER A CA 1
ATOM 774 C C . SER A 1 92 ? -4.344 -0.088 -5.520 1.00 97.88 92 SER A C 1
ATOM 776 O O . SER A 1 92 ? -4.018 0.924 -4.895 1.00 97.88 92 SER A O 1
ATOM 778 N N . CYS A 1 93 ? -3.781 -0.395 -6.688 1.00 97.25 93 CYS A N 1
ATOM 779 C CA . CYS A 1 93 ? -2.760 0.426 -7.329 1.00 97.25 93 CYS A CA 1
ATOM 780 C C . CYS A 1 93 ? -2.755 0.296 -8.860 1.00 97.25 93 CYS A C 1
ATOM 782 O O . CYS A 1 93 ? -3.165 -0.715 -9.446 1.00 97.25 93 CYS A O 1
ATOM 784 N N . SER A 1 94 ? -2.224 1.326 -9.516 1.00 96.06 94 SER A N 1
ATOM 785 C CA . SER A 1 94 ? -1.860 1.286 -10.935 1.00 96.06 94 SER A CA 1
ATOM 786 C C . SER A 1 94 ? -0.737 0.274 -11.198 1.00 96.06 94 SER A C 1
ATOM 788 O O . SER A 1 94 ? -0.050 -0.158 -10.273 1.00 96.06 94 SER A O 1
ATOM 790 N N . HIS A 1 95 ? -0.539 -0.090 -12.469 1.00 92.50 95 HIS A N 1
ATOM 791 C CA . HIS A 1 95 ? 0.554 -0.967 -12.904 1.00 92.50 95 HIS A CA 1
ATOM 792 C C . HIS A 1 95 ? 1.922 -0.467 -12.414 1.00 92.50 95 HIS A C 1
ATOM 794 O O . HIS A 1 95 ? 2.592 -1.134 -11.634 1.00 92.50 95 HIS A O 1
ATOM 800 N N . VAL A 1 96 ? 2.282 0.770 -12.765 1.00 94.06 96 VAL A N 1
ATOM 801 C CA . VAL A 1 96 ? 3.576 1.355 -12.380 1.00 94.06 96 VAL A CA 1
ATOM 802 C C . VAL A 1 96 ? 3.649 1.633 -10.872 1.00 94.06 96 VAL A C 1
ATOM 804 O O . VAL A 1 96 ? 4.696 1.446 -10.258 1.00 94.06 96 VAL A O 1
ATOM 807 N N . GLY A 1 97 ? 2.528 2.008 -10.244 1.00 95.31 97 GLY A N 1
ATOM 808 C CA . GLY A 1 97 ? 2.453 2.225 -8.794 1.00 95.31 97 GLY A CA 1
ATOM 809 C C . GLY A 1 97 ? 2.771 0.977 -7.964 1.00 95.31 97 GLY A C 1
ATOM 810 O O . GLY A 1 97 ? 3.216 1.113 -6.829 1.00 95.31 97 GLY A O 1
ATOM 811 N N . LEU A 1 98 ? 2.606 -0.229 -8.521 1.00 94.62 98 LEU A N 1
ATOM 812 C CA . LEU A 1 98 ? 2.949 -1.484 -7.847 1.00 94.62 98 LEU A CA 1
ATOM 813 C C . LEU A 1 98 ? 4.466 -1.742 -7.777 1.00 94.62 98 LEU A C 1
ATOM 815 O O . LEU A 1 98 ? 4.910 -2.527 -6.936 1.00 94.62 98 LEU A O 1
ATOM 819 N N . GLY A 1 99 ? 5.270 -1.102 -8.635 1.00 93.94 99 GLY A N 1
ATOM 820 C CA . GLY A 1 99 ? 6.702 -1.394 -8.784 1.00 93.94 99 GLY A CA 1
ATOM 821 C C . GLY A 1 99 ? 7.502 -1.267 -7.482 1.00 93.94 99 GLY A C 1
ATOM 822 O O . GLY A 1 99 ? 8.415 -2.051 -7.224 1.00 93.94 99 GLY A O 1
ATOM 823 N N . GLY A 1 100 ? 7.123 -0.324 -6.623 1.00 93.12 100 GLY A N 1
ATOM 824 C CA . GLY A 1 100 ? 7.698 -0.170 -5.289 1.00 93.12 100 GLY A CA 1
ATOM 825 C C . GLY A 1 100 ? 7.105 -1.162 -4.278 1.00 93.12 100 GLY A C 1
ATOM 826 O O . GLY A 1 100 ? 7.838 -2.030 -3.797 1.00 93.12 100 GLY A O 1
ATOM 827 N N . PRO A 1 101 ? 5.793 -1.077 -3.978 1.00 94.44 101 PRO A N 1
ATOM 828 C CA . PRO A 1 101 ? 5.154 -1.760 -2.844 1.00 94.44 101 PRO A CA 1
ATOM 829 C C . PRO A 1 101 ? 5.106 -3.293 -2.910 1.00 94.44 101 PRO A C 1
ATOM 831 O O . PRO A 1 101 ? 4.770 -3.946 -1.925 1.00 94.44 101 PRO A O 1
ATOM 834 N N . ARG A 1 102 ? 5.400 -3.901 -4.064 1.00 93.00 102 ARG A N 1
ATOM 835 C CA . ARG A 1 102 ? 5.284 -5.358 -4.265 1.00 93.00 102 ARG A CA 1
ATOM 836 C C . ARG A 1 102 ? 6.360 -6.213 -3.590 1.00 93.00 102 ARG A C 1
ATOM 838 O O . ARG A 1 102 ? 6.305 -7.435 -3.729 1.00 93.00 102 ARG A O 1
ATOM 845 N N . VAL A 1 103 ? 7.364 -5.607 -2.959 1.00 92.50 103 VAL A N 1
ATOM 846 C CA . VAL A 1 103 ? 8.494 -6.326 -2.349 1.00 92.50 103 VAL A CA 1
ATOM 847 C C . VAL A 1 103 ? 8.167 -6.843 -0.951 1.00 92.50 103 VAL A C 1
ATOM 849 O O . VAL A 1 103 ? 7.331 -6.274 -0.256 1.00 92.50 103 VAL A O 1
ATOM 852 N N . MET A 1 104 ? 8.863 -7.905 -0.528 1.00 94.44 104 MET A N 1
ATOM 853 C CA . MET A 1 104 ? 8.556 -8.644 0.705 1.00 94.44 104 MET A CA 1
ATOM 854 C C . MET A 1 104 ? 8.417 -7.742 1.936 1.00 94.44 104 MET A C 1
ATOM 856 O O . MET A 1 104 ? 7.447 -7.885 2.674 1.00 94.44 104 MET A O 1
ATOM 860 N N . HIS A 1 105 ? 9.336 -6.788 2.118 1.00 94.62 105 HIS A N 1
ATOM 861 C CA . HIS A 1 105 ? 9.327 -5.875 3.259 1.00 94.62 105 HIS A CA 1
ATOM 862 C C . HIS A 1 105 ? 8.039 -5.042 3.318 1.00 94.62 105 HIS A C 1
ATOM 864 O O . HIS A 1 105 ? 7.265 -5.181 4.265 1.00 94.62 105 HIS A O 1
ATOM 870 N N . THR A 1 106 ? 7.732 -4.269 2.269 1.00 95.75 106 THR A N 1
ATOM 871 C CA . THR A 1 106 ? 6.478 -3.502 2.203 1.00 95.75 106 THR A CA 1
ATOM 872 C C . THR A 1 106 ? 5.245 -4.410 2.292 1.00 95.75 106 THR A C 1
ATOM 874 O O . THR A 1 106 ? 4.267 -4.055 2.947 1.00 95.75 106 THR A O 1
ATOM 877 N N . THR A 1 107 ? 5.267 -5.609 1.689 1.00 96.62 107 THR A N 1
ATOM 878 C CA . THR A 1 107 ? 4.140 -6.551 1.809 1.00 96.62 107 THR A CA 1
ATOM 879 C C . THR A 1 107 ? 3.925 -7.056 3.233 1.00 96.62 107 THR A C 1
ATOM 881 O O . THR A 1 107 ? 2.775 -7.187 3.649 1.00 96.62 107 THR A O 1
ATOM 884 N N . GLY A 1 108 ? 5.003 -7.270 3.991 1.00 97.44 108 GLY A N 1
ATOM 885 C CA . GLY A 1 108 ? 4.945 -7.616 5.408 1.00 97.44 108 GLY A CA 1
ATOM 886 C C . GLY A 1 108 ? 4.345 -6.484 6.236 1.00 97.44 108 GLY A C 1
ATOM 887 O O . GLY A 1 108 ? 3.406 -6.721 6.992 1.00 97.44 108 GLY A O 1
ATOM 888 N N . GLN A 1 109 ? 4.797 -5.243 6.015 1.00 97.69 109 GLN A N 1
ATOM 889 C CA . GLN A 1 109 ? 4.234 -4.057 6.677 1.00 97.69 109 GLN A CA 1
ATOM 890 C C . GLN A 1 109 ? 2.722 -3.922 6.425 1.00 97.69 109 GLN A C 1
ATOM 892 O O . GLN A 1 109 ? 1.949 -3.722 7.359 1.00 97.69 109 GLN A O 1
ATOM 897 N N . MET A 1 110 ? 2.277 -4.095 5.173 1.00 98.12 110 MET A N 1
ATOM 898 C CA . MET A 1 110 ? 0.848 -4.058 4.831 1.00 98.12 110 MET A CA 1
ATOM 899 C C . MET A 1 110 ? 0.055 -5.186 5.505 1.00 98.12 110 MET A C 1
ATOM 901 O O . MET A 1 110 ? -1.082 -4.965 5.914 1.00 98.12 110 MET A O 1
ATOM 905 N N . GLY A 1 111 ? 0.645 -6.379 5.636 1.00 98.12 111 GLY A N 1
ATOM 906 C CA . GLY A 1 111 ? 0.039 -7.501 6.355 1.00 98.12 111 GLY A CA 1
ATOM 907 C C . GLY A 1 111 ? -0.174 -7.200 7.839 1.00 98.12 111 GLY A C 1
ATOM 908 O O . GLY A 1 111 ? -1.272 -7.415 8.348 1.00 98.12 111 GLY A O 1
ATOM 909 N N . VAL A 1 112 ? 0.834 -6.630 8.508 1.00 97.94 112 VAL A N 1
ATOM 910 C CA . VAL A 1 112 ? 0.728 -6.192 9.912 1.00 97.94 112 VAL A CA 1
ATOM 911 C C . VAL A 1 112 ? -0.348 -5.114 10.065 1.00 97.94 112 VAL A C 1
ATOM 913 O O . VAL A 1 112 ? -1.227 -5.243 10.916 1.00 97.94 112 VAL A O 1
ATOM 916 N N . ALA A 1 113 ? -0.341 -4.096 9.199 1.00 98.31 113 ALA A N 1
ATOM 917 C CA . ALA A 1 113 ? -1.334 -3.023 9.226 1.00 98.31 113 ALA A CA 1
ATOM 918 C C . ALA A 1 113 ? -2.772 -3.549 9.068 1.00 98.31 113 ALA A C 1
ATOM 920 O O . ALA A 1 113 ? -3.668 -3.135 9.800 1.00 98.31 113 ALA A O 1
ATOM 921 N N . VAL A 1 114 ? -3.001 -4.488 8.145 1.00 98.38 114 VAL A N 1
ATOM 922 C CA . VAL A 1 114 ? -4.316 -5.126 7.963 1.00 98.38 114 VAL A CA 1
ATOM 923 C C . VAL A 1 114 ? -4.696 -5.996 9.160 1.00 98.38 114 VAL A C 1
ATOM 925 O O . VAL A 1 114 ? -5.858 -5.982 9.553 1.00 98.38 114 VAL A O 1
ATOM 928 N N . GLY A 1 115 ? -3.744 -6.701 9.776 1.00 98.38 115 GLY A N 1
ATOM 929 C CA . GLY A 1 115 ? -3.987 -7.476 10.995 1.00 98.38 115 GLY A CA 1
ATOM 930 C C . GLY A 1 115 ? -4.492 -6.606 12.148 1.00 98.38 115 GLY A C 1
ATOM 931 O O . GLY A 1 115 ? -5.532 -6.902 12.737 1.00 98.38 115 GLY A O 1
ATOM 932 N N . TYR A 1 116 ? -3.816 -5.486 12.419 1.00 98.62 116 TYR A N 1
ATOM 933 C CA . TYR A 1 116 ? -4.274 -4.523 13.423 1.00 98.62 116 TYR A CA 1
ATOM 934 C C . TYR A 1 116 ? -5.604 -3.876 13.048 1.00 98.62 116 TYR A C 1
ATOM 936 O O . TYR A 1 116 ? -6.493 -3.772 13.890 1.00 98.62 116 TYR A O 1
ATOM 944 N N . ALA A 1 117 ? -5.792 -3.503 11.782 1.00 98.62 117 ALA A N 1
ATOM 945 C CA . ALA A 1 117 ? -7.056 -2.934 11.337 1.00 98.62 117 ALA A CA 1
ATOM 946 C C . ALA A 1 117 ? -8.226 -3.913 11.506 1.00 98.62 117 ALA A C 1
ATOM 948 O O . ALA A 1 117 ? -9.296 -3.502 11.939 1.00 98.62 117 ALA A O 1
ATOM 949 N N . ALA A 1 118 ? -8.028 -5.202 11.225 1.00 98.62 118 ALA A N 1
ATOM 950 C CA . ALA A 1 118 ? -9.042 -6.229 11.443 1.00 98.62 118 ALA A CA 1
ATOM 951 C C . ALA A 1 118 ? -9.390 -6.393 12.934 1.00 98.62 118 ALA A C 1
ATOM 953 O O . ALA A 1 118 ? -10.562 -6.567 13.270 1.00 98.62 118 ALA A O 1
ATOM 954 N N . ALA A 1 119 ? -8.407 -6.272 13.833 1.00 98.56 119 ALA A N 1
ATOM 955 C CA . ALA A 1 119 ? -8.663 -6.246 15.273 1.00 98.56 119 ALA A CA 1
ATOM 956 C C . ALA A 1 119 ? -9.515 -5.028 15.680 1.00 98.56 119 ALA A C 1
ATOM 958 O O . ALA A 1 119 ? -10.451 -5.172 16.465 1.00 98.56 119 ALA A O 1
ATOM 959 N N . LEU A 1 120 ? -9.250 -3.850 15.102 1.00 98.69 120 LEU A N 1
ATOM 960 C CA . LEU A 1 120 ? -10.061 -2.646 15.325 1.00 98.69 120 LEU A CA 1
ATOM 961 C C . LEU A 1 120 ? -11.479 -2.777 14.756 1.00 98.69 120 LEU A C 1
ATOM 963 O O . LEU A 1 120 ? -12.423 -2.342 15.412 1.00 98.69 120 LEU A O 1
ATOM 967 N N . CYS A 1 121 ? -11.644 -3.418 13.593 1.00 98.75 121 CYS A N 1
ATOM 968 C CA . CYS A 1 121 ? -12.963 -3.754 13.051 1.00 98.75 121 CYS A CA 1
ATOM 969 C C . CYS A 1 121 ? -13.785 -4.559 14.067 1.00 98.75 121 CYS A C 1
ATOM 971 O O . CYS A 1 121 ? -14.924 -4.202 14.351 1.00 98.75 121 CYS A O 1
ATOM 973 N N . GLY A 1 122 ? -13.193 -5.605 14.659 1.00 98.50 122 GLY A N 1
ATOM 974 C CA . GLY A 1 122 ? -13.857 -6.420 15.681 1.00 98.50 122 GLY A CA 1
ATOM 975 C C . GLY A 1 122 ? -14.112 -5.674 16.995 1.00 98.50 122 GLY A C 1
ATOM 976 O O . GLY A 1 122 ? -15.168 -5.843 17.595 1.00 98.50 122 GLY A O 1
ATOM 977 N N . LYS A 1 123 ? -13.176 -4.821 17.430 1.00 98.62 123 LYS A N 1
ATOM 978 C CA . LYS A 1 123 ? -13.291 -4.028 18.667 1.00 98.62 123 LYS A CA 1
ATOM 979 C C . LYS A 1 123 ? -14.425 -3.003 18.611 1.00 98.62 123 LYS A C 1
ATOM 981 O O . LYS A 1 123 ? -15.103 -2.801 19.614 1.00 98.62 123 LYS A O 1
ATOM 986 N N . TYR A 1 124 ? -14.598 -2.342 17.469 1.00 98.56 124 TYR A N 1
ATOM 987 C CA . TYR A 1 124 ? -15.540 -1.231 17.306 1.00 98.56 124 TYR A CA 1
ATOM 988 C C . TYR A 1 124 ? -16.789 -1.587 16.495 1.00 98.56 124 TYR A C 1
ATOM 990 O O . TYR A 1 124 ? -17.536 -0.681 16.135 1.00 98.56 124 TYR A O 1
ATOM 998 N N . ASP A 1 125 ? -17.000 -2.873 16.193 1.00 98.06 125 ASP A N 1
ATOM 999 C CA . ASP A 1 125 ? -18.076 -3.358 15.315 1.00 98.06 125 ASP A CA 1
ATOM 1000 C C . ASP A 1 125 ? -18.184 -2.527 14.023 1.00 98.06 125 ASP A C 1
ATOM 1002 O O . ASP A 1 125 ? -19.217 -1.958 13.665 1.00 98.06 125 ASP A O 1
ATOM 1006 N N . THR A 1 126 ? -17.044 -2.372 13.348 1.00 98.38 126 THR A N 1
ATOM 1007 C CA . THR A 1 126 ? -16.913 -1.514 12.171 1.00 98.38 126 THR A CA 1
ATOM 1008 C C . THR A 1 126 ? -16.246 -2.241 11.011 1.00 98.38 126 THR A C 1
ATOM 1010 O O . THR A 1 126 ? -15.677 -3.320 11.166 1.00 98.38 126 THR A O 1
ATOM 1013 N N . ASP A 1 127 ? -16.332 -1.661 9.818 1.00 98.50 127 ASP A N 1
ATOM 1014 C CA . ASP A 1 127 ? -15.701 -2.202 8.617 1.00 98.50 127 ASP A CA 1
ATOM 1015 C C . ASP A 1 127 ? -14.344 -1.506 8.340 1.00 98.50 127 ASP A C 1
ATOM 1017 O O . ASP A 1 127 ? -14.009 -0.504 8.982 1.00 98.50 127 ASP A O 1
ATOM 1021 N N . PRO A 1 128 ? -13.522 -2.002 7.395 1.00 98.56 128 PRO A N 1
ATOM 1022 C CA . PRO A 1 128 ? -12.258 -1.377 7.006 1.00 98.56 128 PRO A CA 1
ATOM 1023 C C . PRO A 1 128 ? -12.371 0.122 6.693 1.00 98.56 128 PRO A C 1
ATOM 1025 O O . PRO A 1 128 ? -11.488 0.910 7.032 1.00 98.56 128 PRO A O 1
ATOM 1028 N N . ARG A 1 129 ? -13.469 0.554 6.063 1.00 98.56 129 ARG A N 1
ATOM 1029 C CA . ARG A 1 129 ? -13.691 1.974 5.776 1.00 98.56 129 ARG A CA 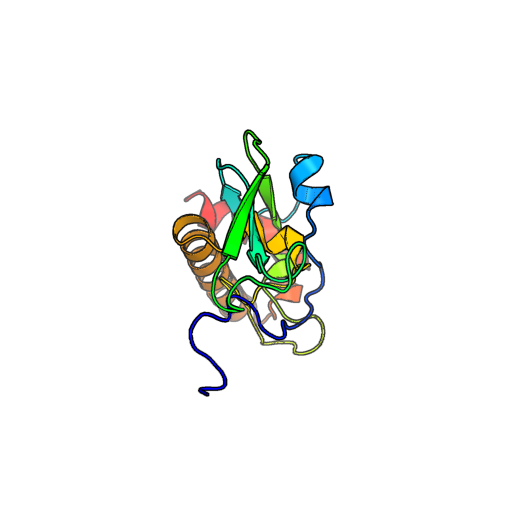1
ATOM 1030 C C . ARG A 1 129 ? -14.006 2.737 7.062 1.00 98.56 129 ARG A C 1
ATOM 1032 O O . ARG A 1 129 ? -13.511 3.848 7.237 1.00 98.56 129 ARG A O 1
ATOM 1039 N N . GLY A 1 130 ? -14.768 2.149 7.974 1.00 98.56 130 GLY A N 1
ATOM 1040 C CA . GLY A 1 130 ? -15.008 2.688 9.308 1.00 98.56 130 GLY A CA 1
ATOM 1041 C C . GLY A 1 130 ? -13.724 2.882 10.118 1.00 98.56 130 GLY A C 1
ATOM 1042 O O . GLY A 1 130 ? -13.560 3.933 10.740 1.00 98.56 130 GLY A O 1
ATOM 1043 N N . VAL A 1 131 ? -12.757 1.959 10.018 1.00 98.62 131 VAL A N 1
ATOM 1044 C CA . VAL A 1 131 ? -11.413 2.146 10.601 1.00 98.62 131 VAL A CA 1
ATOM 1045 C C . VAL A 1 131 ? -10.724 3.370 10.001 1.00 98.62 131 VAL A C 1
ATOM 1047 O O . VAL A 1 131 ? -10.198 4.191 10.746 1.00 98.62 131 VAL A O 1
ATOM 1050 N N . TYR A 1 132 ? -10.766 3.553 8.677 1.00 98.44 132 TYR A N 1
ATOM 1051 C CA . TYR A 1 132 ? -10.205 4.751 8.039 1.00 98.44 132 TYR A CA 1
ATOM 1052 C C . TYR A 1 132 ? -10.855 6.052 8.541 1.00 98.44 132 TYR A C 1
ATOM 1054 O O . TYR A 1 132 ? -10.149 7.026 8.797 1.00 98.44 132 TYR A O 1
ATOM 1062 N N . ILE A 1 133 ? -12.184 6.078 8.663 1.00 98.25 133 ILE A N 1
ATOM 1063 C CA . ILE A 1 133 ? -12.931 7.294 9.013 1.00 98.25 133 ILE A CA 1
ATOM 1064 C C . ILE A 1 133 ? -12.741 7.650 10.493 1.00 98.25 133 ILE A C 1
ATOM 1066 O O . ILE A 1 133 ? -12.492 8.812 10.808 1.00 98.25 133 ILE A O 1
ATOM 1070 N N . ASN A 1 134 ? -12.845 6.663 11.386 1.00 98.50 134 ASN A N 1
ATOM 1071 C CA . ASN A 1 134 ? -12.998 6.908 12.822 1.00 98.50 134 ASN A CA 1
ATOM 1072 C C . ASN A 1 134 ? -11.782 6.487 13.663 1.00 98.50 134 ASN A C 1
ATOM 1074 O O . ASN A 1 134 ? -11.595 7.012 14.757 1.00 98.50 134 ASN A O 1
ATOM 1078 N N . HIS A 1 135 ? -10.943 5.566 13.175 1.00 98.44 135 HIS A N 1
ATOM 1079 C CA . HIS A 1 135 ? -9.916 4.896 13.991 1.00 98.44 135 HIS A CA 1
ATOM 1080 C C . HIS A 1 135 ? -8.523 4.865 13.342 1.00 98.44 135 HIS A C 1
ATOM 1082 O O . HIS A 1 135 ? -7.645 4.122 13.779 1.00 98.44 135 HIS A O 1
ATOM 1088 N N . ILE A 1 136 ? -8.277 5.686 12.314 1.00 98.44 136 ILE A N 1
ATOM 1089 C CA . ILE A 1 136 ? -7.000 5.677 11.586 1.00 98.44 136 ILE A CA 1
ATOM 1090 C C . ILE A 1 136 ? -5.820 6.094 12.468 1.00 98.44 136 ILE A C 1
ATOM 1092 O O . ILE A 1 136 ? -4.719 5.573 12.312 1.00 98.44 136 ILE A O 1
ATOM 1096 N N . THR A 1 137 ? -6.045 7.007 13.414 1.00 98.12 137 THR A N 1
ATOM 1097 C CA . THR A 1 137 ? -5.021 7.433 14.375 1.00 98.12 137 THR A CA 1
ATOM 1098 C C . THR A 1 137 ? -4.626 6.282 15.297 1.00 98.12 137 THR A C 1
ATOM 1100 O O . THR A 1 137 ? -3.441 6.010 15.443 1.00 98.12 137 THR A O 1
ATOM 1103 N N . GLU A 1 138 ? -5.602 5.554 15.850 1.00 98.38 138 GLU A N 1
ATOM 1104 C CA . GLU A 1 138 ? -5.341 4.388 16.705 1.00 98.38 138 GLU A CA 1
ATOM 1105 C C . GLU A 1 138 ? -4.596 3.293 15.936 1.00 98.38 138 GLU A C 1
ATOM 1107 O O . GLU A 1 138 ? -3.580 2.796 16.415 1.00 98.38 138 GLU A O 1
ATOM 1112 N N . LEU A 1 139 ? -5.019 2.995 14.701 1.00 98.44 139 LEU A N 1
ATOM 1113 C CA . LEU A 1 139 ? -4.310 2.051 13.835 1.00 98.44 139 LEU A CA 1
ATOM 1114 C C . LEU A 1 139 ? -2.839 2.449 13.641 1.00 98.44 139 LEU A C 1
ATOM 1116 O O . LEU A 1 139 ? -1.947 1.604 13.701 1.00 98.44 139 LEU A O 1
ATOM 1120 N N . ARG A 1 140 ? -2.571 3.736 13.405 1.00 97.75 140 ARG A N 1
ATOM 1121 C CA . ARG A 1 140 ? -1.205 4.237 13.215 1.00 97.75 140 ARG A CA 1
ATOM 1122 C C . ARG A 1 140 ? -0.361 4.120 14.482 1.00 97.75 140 ARG A C 1
ATOM 1124 O O . ARG A 1 140 ? 0.813 3.784 14.358 1.00 97.75 140 ARG A O 1
ATOM 1131 N N . ASN A 1 141 ? -0.940 4.350 15.656 1.00 97.69 141 ASN A N 1
ATOM 1132 C CA . ASN A 1 141 ? -0.240 4.186 16.931 1.00 97.69 141 ASN A CA 1
ATOM 1133 C C . ASN A 1 141 ? 0.111 2.710 17.171 1.00 97.69 141 ASN A C 1
ATOM 1135 O O . ASN A 1 141 ? 1.273 2.389 17.410 1.00 97.69 141 ASN A O 1
ATOM 1139 N N . MET A 1 142 ? -0.838 1.795 16.927 1.00 97.75 142 MET A N 1
ATOM 1140 C CA . MET A 1 142 ? -0.595 0.347 17.009 1.00 97.75 142 MET A CA 1
ATOM 1141 C C . MET A 1 142 ? 0.547 -0.113 16.092 1.00 97.75 142 MET A C 1
ATOM 1143 O O . MET A 1 142 ? 1.364 -0.942 16.483 1.00 97.75 142 MET A O 1
ATOM 1147 N N . ILE A 1 143 ? 0.633 0.433 14.872 1.00 96.31 143 ILE A N 1
ATOM 1148 C CA . ILE A 1 143 ? 1.722 0.123 13.929 1.00 96.31 143 ILE A CA 1
ATOM 1149 C C . ILE A 1 143 ? 3.077 0.634 14.441 1.00 96.31 143 ILE A C 1
ATOM 1151 O O . ILE A 1 143 ? 4.097 -0.011 14.205 1.00 96.31 143 ILE A O 1
ATOM 1155 N N . ARG A 1 144 ? 3.103 1.778 15.131 1.00 93.19 144 ARG A N 1
ATOM 1156 C CA . ARG A 1 144 ? 4.325 2.371 15.700 1.00 93.19 144 ARG A CA 1
ATOM 1157 C C . ARG A 1 144 ? 4.757 1.732 17.020 1.00 93.19 144 ARG A C 1
ATOM 1159 O O . ARG A 1 144 ? 5.902 1.922 17.416 1.00 93.19 144 ARG A O 1
ATOM 1166 N N . GLY A 1 145 ? 3.875 0.963 17.659 1.00 86.50 145 GLY A N 1
ATOM 1167 C CA . GLY A 1 145 ? 4.092 0.433 19.005 1.00 86.50 145 GLY A CA 1
ATOM 1168 C C . GLY A 1 145 ? 3.918 1.492 20.098 1.00 86.50 145 GLY A C 1
ATOM 1169 O O . GLY A 1 145 ? 4.567 1.388 21.136 1.00 86.50 145 GLY A O 1
ATOM 1170 N N . GLU A 1 146 ? 3.089 2.506 19.834 1.00 60.00 146 GLU A N 1
ATOM 1171 C CA . GLU A 1 146 ? 2.717 3.595 20.754 1.00 60.00 146 GLU A CA 1
ATOM 1172 C C . GLU A 1 146 ? 1.397 3.304 21.483 1.00 60.00 146 GLU A C 1
ATOM 1174 O O . GLU A 1 146 ? 0.484 2.713 20.854 1.00 60.00 146 GLU A O 1
#

Sequence (146 aa):
MSYLIGKRESRRIVGDYVYTFKDIKEIREFKDTIAMETRAVDVHYQQNIPDSSRPDFLSEALFYKIDRYYIPYRCLYSKSVRNLFMAGRCISCSHVGLGGPRVMHTTGQMGVAVGYAAALCGKYDTDPRGVYINHITELRNMIRGE

Foldseek 3Di:
DDPDDPPLDDDAAAFPDAFEVVQVVVLPDDPQFQDKDADWFKDKDAPCVVPVVDDRNDIDIDTDHDGMHTDGLRQFAHPPDFAGGHAAQRTRYDRSRSRGCNDPVNRVSRVVLVVLLVVVCVVVVGTSVCCVVPPSVVSNCVSVVD

Radius of gyration: 16.92 Å; chains: 1; bounding box: 34×37×53 Å

Secondary structure (DSSP, 8-state):
--S-SS---------SS-B-HHHHHTT---TTEEEEE-S-EEEEEETTTT-TTS-TT-EEEEEE--S-EEEEGGGSB-SS-TT-B--STTSSB-TGGGTTTTSHHHHHHHHHHHHHHHHHHHHTT--HHHHHHHSHHHHHHHHHT-

pLDDT: mean 93.13, std 10.46, range [40.41, 98.75]